Protein AF-A0A317K8D9-F1 (afdb_monomer)

pLDDT: mean 89.23, std 6.24, range [64.38, 95.19]

Organism: NCBI:txid1450148

Sequence (39 aa):
MLYNLIRSRRLRSVKIGDRRLIPVTALRSFLASLEEDAA

Mean predicted aligned error: 3.67 Å

Structure (mmCIF, N/CA/C/O backbone):
data_AF-A0A317K8D9-F1
#
_entry.id   AF-A0A317K8D9-F1
#
loop_
_atom_site.group_PDB
_atom_site.id
_atom_site.type_symbol
_atom_site.label_atom_id
_atom_site.label_alt_id
_atom_site.label_comp_id
_atom_site.label_asym_id
_atom_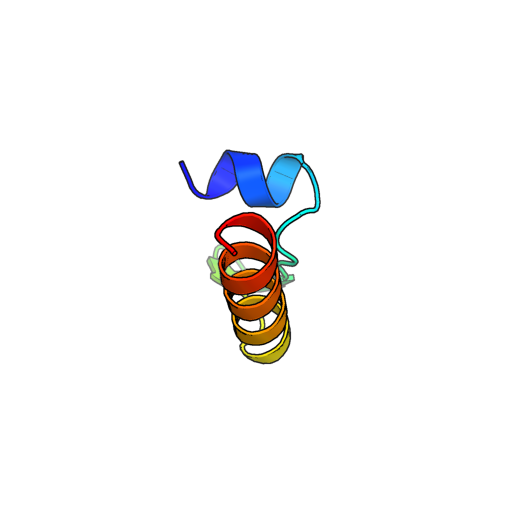site.label_entity_id
_atom_site.label_seq_id
_atom_site.pdbx_PDB_ins_code
_atom_site.Cartn_x
_atom_site.Cartn_y
_atom_site.Cartn_z
_atom_site.occupancy
_atom_site.B_iso_or_equiv
_atom_site.auth_seq_id
_atom_site.auth_comp_id
_atom_site.auth_asym_id
_atom_site.auth_atom_id
_atom_site.pdbx_PDB_model_num
ATOM 1 N N . MET A 1 1 ? 15.911 0.188 2.327 1.00 69.38 1 MET A N 1
ATOM 2 C CA . MET A 1 1 ? 15.078 -0.066 3.530 1.00 69.38 1 MET A CA 1
ATOM 3 C C . MET A 1 1 ? 13.724 0.626 3.373 1.00 69.38 1 MET A C 1
ATOM 5 O O . MET A 1 1 ? 13.691 1.731 2.843 1.00 69.38 1 MET A O 1
ATOM 9 N N . LEU A 1 2 ? 12.626 -0.008 3.802 1.00 80.94 2 LEU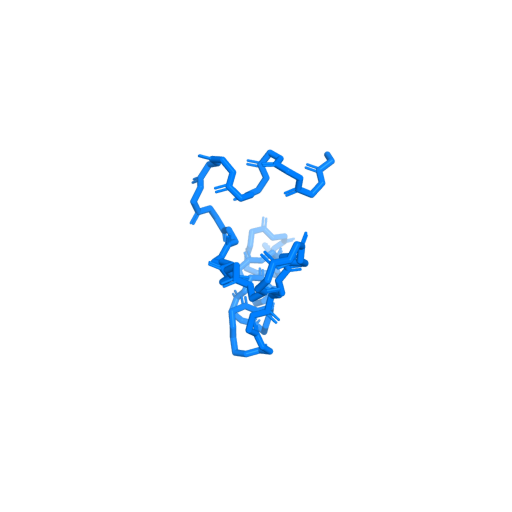 A N 1
ATOM 10 C CA . LEU A 1 2 ? 11.221 0.400 3.575 1.00 80.94 2 LEU A CA 1
ATOM 11 C C . LEU A 1 2 ? 10.920 1.881 3.883 1.00 80.94 2 LEU A C 1
ATOM 13 O 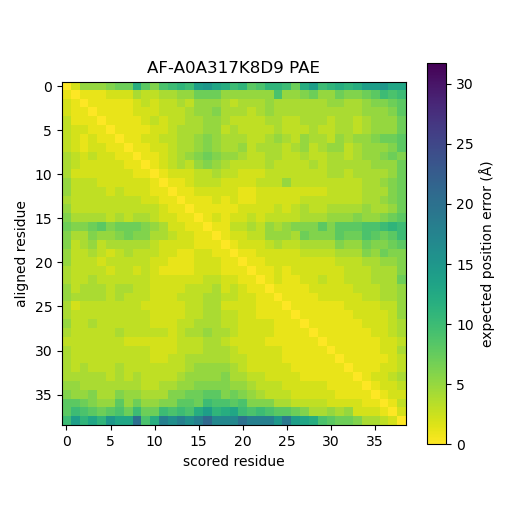O . LEU A 1 2 ? 10.164 2.536 3.168 1.00 80.94 2 LEU A O 1
ATOM 17 N N . TYR A 1 3 ? 11.566 2.444 4.903 1.00 84.62 3 TYR A N 1
ATOM 18 C CA . TYR A 1 3 ? 11.421 3.856 5.263 1.00 84.62 3 TYR A CA 1
ATOM 19 C C . TYR A 1 3 ? 11.866 4.824 4.158 1.00 84.62 3 TYR A C 1
ATOM 21 O O . TYR A 1 3 ? 11.261 5.885 4.014 1.00 84.62 3 TYR A O 1
ATOM 29 N N . ASN A 1 4 ? 12.850 4.456 3.329 1.00 88.88 4 ASN A N 1
ATOM 30 C CA . ASN A 1 4 ? 13.276 5.279 2.192 1.00 88.88 4 ASN A CA 1
ATOM 31 C C . ASN A 1 4 ? 12.187 5.348 1.116 1.00 88.88 4 ASN A C 1
ATOM 33 O O . ASN A 1 4 ? 11.998 6.400 0.512 1.00 88.88 4 ASN A O 1
ATOM 37 N N . LEU A 1 5 ? 11.426 4.268 0.912 1.00 87.44 5 LEU A N 1
ATOM 38 C CA . LEU A 1 5 ? 10.285 4.241 -0.014 1.00 87.44 5 LEU A CA 1
ATOM 39 C C . LEU A 1 5 ? 9.142 5.133 0.484 1.00 87.44 5 LEU A C 1
ATOM 41 O O . LEU A 1 5 ? 8.506 5.838 -0.295 1.00 87.44 5 LEU A O 1
ATOM 45 N N . ILE A 1 6 ? 8.926 5.164 1.799 1.00 86.50 6 ILE A N 1
ATOM 46 C CA . ILE A 1 6 ? 7.946 6.059 2.422 1.00 86.50 6 ILE A CA 1
ATOM 47 C C . ILE A 1 6 ? 8.409 7.519 2.315 1.00 86.50 6 ILE A C 1
ATOM 49 O O . ILE A 1 6 ? 7.628 8.395 1.947 1.00 86.50 6 ILE A O 1
ATOM 53 N N . ARG A 1 7 ? 9.690 7.796 2.596 1.00 86.44 7 ARG A N 1
ATOM 54 C CA . ARG A 1 7 ? 10.260 9.153 2.558 1.00 86.44 7 ARG A CA 1
ATOM 55 C C . ARG A 1 7 ? 10.335 9.725 1.142 1.00 86.44 7 ARG A C 1
ATOM 57 O O . ARG A 1 7 ? 10.077 10.908 0.963 1.00 86.44 7 ARG A O 1
ATOM 64 N N . SER A 1 8 ? 10.613 8.885 0.148 1.00 89.88 8 SER A N 1
ATOM 65 C CA . SER A 1 8 ? 10.571 9.244 -1.278 1.00 89.88 8 SER A CA 1
ATOM 66 C C . SER A 1 8 ? 9.151 9.319 -1.849 1.00 89.88 8 SER A C 1
ATOM 68 O O . SER A 1 8 ? 8.991 9.549 -3.041 1.00 89.88 8 SER A O 1
ATOM 70 N N . ARG A 1 9 ? 8.114 9.116 -1.021 1.00 84.69 9 ARG A N 1
ATOM 71 C CA . ARG A 1 9 ? 6.699 9.061 -1.426 1.00 84.69 9 ARG A CA 1
ATOM 72 C C . ARG A 1 9 ? 6.375 7.979 -2.469 1.00 84.69 9 ARG A C 1
ATOM 74 O O . ARG A 1 9 ? 5.251 7.950 -2.959 1.00 84.69 9 ARG A O 1
ATOM 81 N N . ARG A 1 10 ? 7.300 7.048 -2.742 1.00 86.81 10 ARG A N 1
ATOM 82 C CA . ARG A 1 10 ? 7.074 5.885 -3.619 1.00 86.81 10 ARG A CA 1
ATOM 83 C C . ARG A 1 10 ? 6.140 4.848 -2.994 1.00 86.81 10 ARG A C 1
ATOM 85 O O . ARG A 1 10 ? 5.494 4.104 -3.719 1.00 86.81 10 ARG A O 1
ATOM 92 N N . LEU A 1 11 ? 6.029 4.812 -1.662 1.00 91.00 11 LEU A N 1
ATOM 93 C CA . LEU A 1 11 ? 5.100 3.932 -0.953 1.00 91.00 11 LEU A CA 1
ATOM 94 C C . LEU A 1 11 ? 4.236 4.715 0.038 1.00 91.00 11 LEU A C 1
ATOM 96 O O . LEU A 1 11 ? 4.724 5.264 1.031 1.00 91.00 11 LEU A O 1
ATOM 100 N N . ARG A 1 12 ? 2.924 4.744 -0.218 1.00 90.19 12 ARG A N 1
ATOM 101 C CA . ARG A 1 12 ? 1.956 5.392 0.677 1.00 90.19 12 ARG A CA 1
ATOM 102 C C . ARG A 1 12 ? 1.843 4.628 1.990 1.00 90.19 12 ARG A C 1
ATOM 104 O O . ARG A 1 12 ? 1.906 3.403 2.025 1.00 90.19 12 ARG A O 1
ATOM 111 N N . SER A 1 13 ? 1.629 5.362 3.074 1.00 92.56 13 SER A N 1
ATOM 112 C CA . SER A 1 13 ? 1.429 4.785 4.401 1.00 92.56 13 SER A CA 1
ATOM 113 C C . SER A 1 13 ? 0.496 5.643 5.245 1.00 92.56 13 SER A C 1
ATOM 115 O O . SER A 1 13 ? 0.410 6.854 5.048 1.00 92.56 13 SER A O 1
ATOM 117 N N . VAL A 1 14 ? -0.176 5.010 6.202 1.00 92.56 14 VAL A N 1
ATOM 118 C CA . VAL A 1 14 ? -1.097 5.645 7.150 1.00 92.56 14 VAL A CA 1
ATOM 119 C C . VAL A 1 14 ? -0.611 5.342 8.563 1.00 92.56 14 VAL A C 1
ATOM 121 O O . VAL A 1 14 ? -0.207 4.2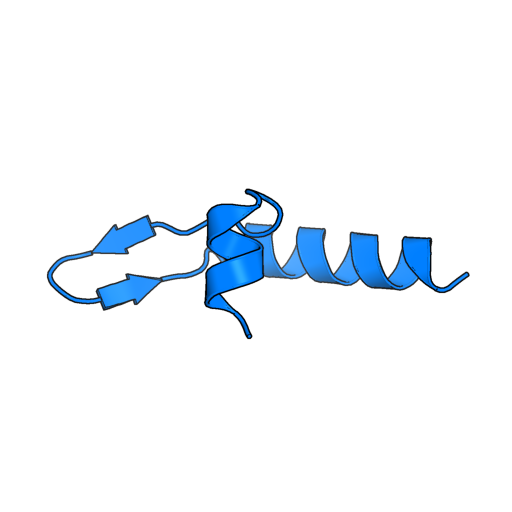17 8.854 1.00 92.56 14 VAL A O 1
ATOM 124 N N . LYS A 1 15 ? -0.605 6.343 9.445 1.00 93.62 15 LYS A N 1
ATOM 125 C CA . LYS A 1 15 ? -0.281 6.147 10.863 1.00 93.62 15 LYS A CA 1
ATOM 126 C C . LYS A 1 15 ? -1.577 5.884 11.633 1.00 93.62 15 LYS A C 1
ATOM 128 O O . LYS A 1 15 ? -2.489 6.697 11.553 1.00 93.62 15 LYS A O 1
ATOM 133 N N . ILE A 1 16 ? -1.645 4.769 12.358 1.00 95.06 16 ILE A N 1
ATOM 134 C CA . ILE A 1 16 ? -2.763 4.407 13.237 1.00 95.06 16 ILE A CA 1
ATOM 135 C C . ILE A 1 16 ? -2.191 4.103 14.622 1.00 95.06 16 ILE A C 1
ATOM 137 O O . ILE A 1 16 ? -1.472 3.118 14.804 1.00 95.06 16 ILE A O 1
ATOM 141 N N . GLY A 1 17 ? -2.485 4.976 15.588 1.00 95.19 17 GLY A N 1
ATOM 142 C CA . GLY A 1 17 ? -1.846 4.948 16.903 1.00 95.19 17 GLY A CA 1
ATOM 143 C C . GLY A 1 17 ? -0.326 5.049 16.767 1.00 95.19 17 GLY A C 1
ATOM 144 O O . GLY A 1 17 ? 0.191 5.951 16.102 1.00 95.19 17 GLY A O 1
ATOM 145 N N . ASP A 1 18 ? 0.383 4.088 17.351 1.00 94.12 18 ASP A N 1
ATOM 146 C CA . ASP A 1 18 ? 1.843 4.003 17.255 1.00 94.12 18 ASP A CA 1
ATOM 147 C C . ASP A 1 18 ? 2.340 3.207 16.032 1.00 94.12 18 ASP A C 1
ATOM 149 O O . ASP A 1 18 ? 3.528 3.162 15.724 1.00 94.12 18 ASP A O 1
ATOM 153 N N . ARG A 1 19 ? 1.433 2.588 15.267 1.00 93.12 19 ARG A N 1
ATOM 154 C CA . ARG A 1 19 ? 1.799 1.743 14.123 1.00 93.12 19 ARG A CA 1
ATOM 155 C C . ARG A 1 19 ? 1.679 2.501 12.806 1.00 93.12 19 ARG A C 1
ATOM 157 O O . ARG A 1 19 ? 0.781 3.318 12.605 1.00 93.12 19 ARG A O 1
ATOM 164 N N . ARG A 1 20 ? 2.569 2.189 11.861 1.00 92.25 20 ARG A N 1
ATOM 165 C CA . ARG A 1 20 ? 2.469 2.635 10.465 1.00 92.25 20 ARG A CA 1
ATOM 166 C C . ARG A 1 20 ? 2.030 1.467 9.596 1.00 92.25 20 ARG A C 1
ATOM 168 O O . ARG A 1 20 ? 2.717 0.455 9.535 1.00 92.25 20 ARG A O 1
ATOM 175 N N . LEU A 1 21 ? 0.899 1.626 8.925 1.00 93.38 21 LEU A N 1
ATOM 176 C CA . LEU A 1 21 ? 0.320 0.625 8.042 1.00 93.38 21 LEU A CA 1
ATOM 177 C C . LEU A 1 21 ? 0.509 1.036 6.583 1.00 93.38 21 LEU A C 1
ATOM 179 O O . LEU A 1 21 ? 0.461 2.222 6.243 1.00 93.38 21 LEU A O 1
ATOM 183 N N . ILE A 1 22 ? 0.706 0.047 5.719 1.00 92.88 22 ILE A N 1
ATOM 184 C CA . ILE A 1 22 ? 0.740 0.229 4.269 1.00 92.88 22 ILE A CA 1
ATOM 185 C C . ILE A 1 22 ? -0.620 -0.207 3.713 1.00 92.88 22 ILE A C 1
ATOM 187 O O . ILE A 1 22 ? -1.007 -1.357 3.926 1.00 92.88 22 ILE A O 1
ATOM 191 N N . PRO A 1 23 ? -1.363 0.667 3.011 1.00 93.56 23 PRO A N 1
ATOM 192 C CA . PRO A 1 23 ? -2.587 0.257 2.337 1.00 93.56 23 PRO A CA 1
ATOM 193 C C . PRO A 1 23 ? -2.296 -0.836 1.305 1.00 93.56 23 PRO A C 1
ATOM 195 O O . PRO A 1 23 ? -1.381 -0.692 0.495 1.00 93.56 23 PRO A O 1
ATOM 198 N N . VAL A 1 24 ? -3.107 -1.896 1.279 1.00 94.06 24 VAL A N 1
ATOM 199 C CA . VAL A 1 24 ? -2.927 -3.024 0.342 1.00 94.06 24 VAL A CA 1
ATOM 200 C C . VAL A 1 24 ? -2.928 -2.553 -1.115 1.00 94.06 24 VAL A C 1
ATOM 202 O O . VAL A 1 24 ? -2.123 -3.011 -1.920 1.00 94.06 24 VAL A O 1
ATOM 205 N N . THR A 1 25 ? -3.781 -1.586 -1.452 1.00 93.00 25 THR A N 1
ATOM 206 C CA . THR A 1 25 ? -3.825 -0.979 -2.790 1.00 93.00 25 THR A CA 1
ATOM 207 C C . THR A 1 25 ? -2.518 -0.275 -3.150 1.00 93.00 25 THR A C 1
ATOM 209 O O . THR A 1 25 ? -2.047 -0.407 -4.272 1.00 93.00 25 THR A O 1
ATOM 212 N N . ALA A 1 26 ? -1.890 0.422 -2.199 1.00 91.81 26 ALA A N 1
ATOM 213 C CA . ALA A 1 26 ? -0.602 1.074 -2.415 1.00 91.81 26 ALA A CA 1
ATOM 214 C C . ALA A 1 26 ? 0.533 0.062 -2.604 1.00 91.81 26 ALA A C 1
ATOM 216 O O . ALA A 1 26 ? 1.419 0.302 -3.417 1.00 91.81 26 ALA A O 1
ATOM 217 N N . LEU A 1 27 ? 0.486 -1.067 -1.890 1.00 91.44 27 LEU A N 1
ATOM 218 C CA . LEU A 1 27 ? 1.447 -2.150 -2.076 1.00 91.44 27 LEU A CA 1
ATOM 219 C C . LEU A 1 27 ? 1.334 -2.757 -3.481 1.00 91.44 27 LEU A C 1
ATOM 221 O O . LEU A 1 27 ? 2.350 -2.920 -4.146 1.00 91.44 27 LEU A O 1
ATOM 225 N N . ARG A 1 28 ? 0.109 -3.029 -3.954 1.00 92.06 28 ARG A N 1
ATOM 226 C CA . ARG A 1 28 ? -0.126 -3.550 -5.311 1.00 92.06 28 ARG A CA 1
ATOM 227 C C . ARG A 1 28 ? 0.400 -2.606 -6.390 1.00 92.06 28 ARG A C 1
ATOM 229 O O . ARG A 1 28 ? 1.138 -3.050 -7.257 1.00 92.06 28 ARG A O 1
ATOM 236 N N . SER A 1 29 ? 0.073 -1.314 -6.309 1.00 90.69 29 SER A N 1
ATOM 237 C CA . SER A 1 29 ? 0.579 -0.319 -7.267 1.00 90.69 29 SER A CA 1
ATOM 238 C C . SER A 1 29 ? 2.103 -0.217 -7.253 1.00 90.69 29 SER A C 1
ATOM 240 O O . SER A 1 29 ? 2.714 -0.046 -8.299 1.00 90.69 29 SER A O 1
ATOM 242 N N . PHE A 1 30 ? 2.722 -0.324 -6.075 1.00 90.94 30 PHE A N 1
ATOM 243 C CA . PHE A 1 30 ? 4.175 -0.280 -5.961 1.00 90.94 30 PHE A CA 1
ATOM 244 C C . PHE A 1 30 ? 4.842 -1.497 -6.611 1.00 90.94 30 PHE A C 1
ATOM 246 O O . PHE A 1 30 ? 5.824 -1.326 -7.320 1.00 90.94 30 PHE A O 1
ATOM 253 N N . LEU A 1 31 ? 4.303 -2.703 -6.410 1.00 91.69 31 LEU A N 1
ATOM 254 C CA . LEU A 1 31 ? 4.829 -3.914 -7.047 1.00 91.69 31 LEU A CA 1
ATOM 255 C C . LEU A 1 31 ? 4.699 -3.860 -8.5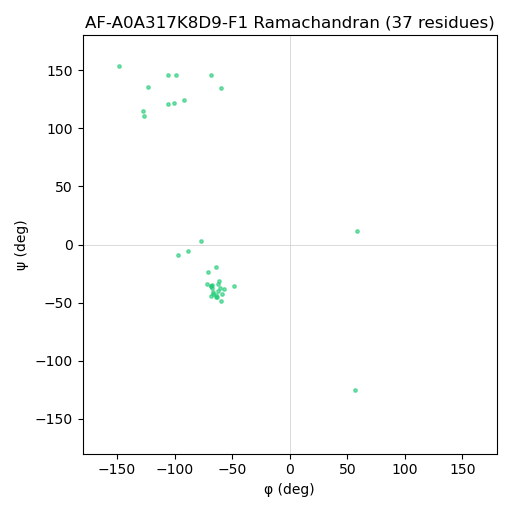73 1.00 91.69 31 LEU A C 1
ATOM 257 O O . LEU A 1 31 ? 5.675 -4.144 -9.252 1.00 91.69 31 LEU A O 1
ATOM 261 N N . ALA A 1 32 ? 3.556 -3.407 -9.095 1.00 92.69 32 ALA A N 1
ATOM 262 C CA . ALA A 1 32 ? 3.373 -3.230 -10.537 1.00 92.69 32 ALA A CA 1
ATOM 263 C C . ALA A 1 32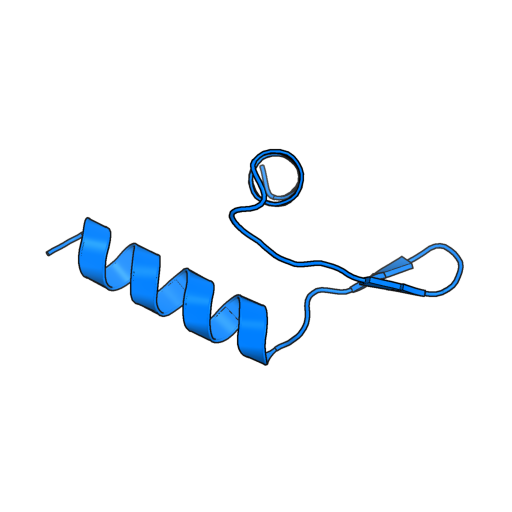 ? 4.399 -2.247 -11.135 1.00 92.69 32 ALA A C 1
ATOM 265 O O . ALA A 1 32 ? 5.016 -2.542 -12.149 1.00 92.69 32 ALA A O 1
ATOM 266 N N . SER A 1 33 ? 4.664 -1.122 -10.458 1.00 89.56 33 SER A N 1
ATOM 267 C CA . SER A 1 33 ? 5.717 -0.183 -10.881 1.00 89.56 33 SER A CA 1
ATOM 268 C C . SER A 1 33 ? 7.114 -0.810 -10.866 1.00 89.56 33 SER A C 1
ATOM 270 O O . SER A 1 33 ? 7.940 -0.438 -11.689 1.00 89.56 33 SER A O 1
ATOM 272 N N . LEU A 1 34 ? 7.405 -1.725 -9.936 1.00 90.62 34 LEU A N 1
ATOM 273 C CA . LEU A 1 34 ? 8.690 -2.430 -9.926 1.00 90.62 34 LEU A CA 1
ATOM 274 C C . LEU A 1 34 ? 8.803 -3.448 -11.063 1.00 90.62 34 LEU A C 1
ATOM 276 O O . LEU A 1 34 ? 9.901 -3.657 -11.563 1.00 90.62 34 LEU A O 1
ATOM 280 N N . GLU A 1 35 ? 7.696 -4.090 -11.440 1.00 92.19 35 GLU A N 1
ATOM 281 C CA . GLU A 1 35 ? 7.642 -4.990 -12.595 1.00 92.19 35 GLU A CA 1
ATOM 282 C C . GLU A 1 35 ? 7.842 -4.216 -13.906 1.00 92.19 35 GLU A C 1
ATOM 284 O O . GLU A 1 35 ? 8.602 -4.667 -14.755 1.00 92.19 35 GLU A O 1
ATOM 289 N N . GLU A 1 36 ? 7.237 -3.030 -14.041 1.00 91.44 36 GLU A N 1
ATOM 290 C CA . GLU A 1 36 ? 7.448 -2.125 -15.183 1.00 91.44 36 GLU A CA 1
ATOM 291 C C . GLU A 1 36 ? 8.896 -1.619 -15.272 1.00 91.44 36 GLU A C 1
ATOM 293 O O . GLU A 1 36 ? 9.478 -1.648 -16.350 1.00 91.44 36 GLU A O 1
ATOM 298 N N . ASP A 1 37 ? 9.501 -1.202 -14.152 1.00 86.25 37 ASP A N 1
ATOM 299 C CA . ASP A 1 37 ? 10.901 -0.741 -14.107 1.00 86.25 37 ASP A CA 1
ATOM 300 C C . ASP A 1 37 ? 11.910 -1.864 -14.458 1.00 86.25 37 ASP A C 1
ATOM 302 O O . ASP A 1 37 ? 13.075 -1.582 -14.747 1.00 86.25 37 ASP A O 1
ATOM 306 N N . ALA A 1 38 ? 11.500 -3.134 -14.361 1.00 82.00 38 ALA A N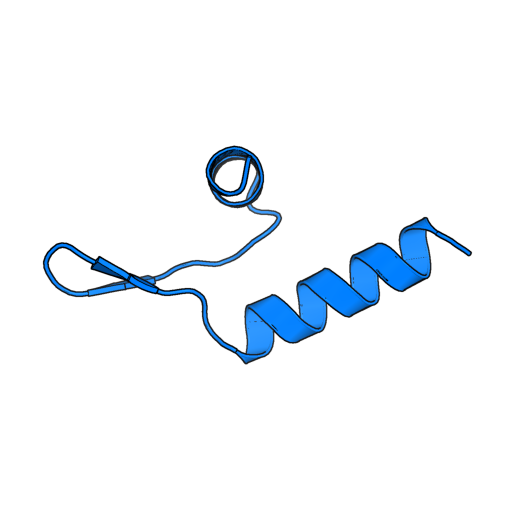 1
ATOM 307 C CA . ALA A 1 38 ? 12.351 -4.305 -14.575 1.00 82.00 38 ALA A CA 1
ATOM 308 C C . ALA A 1 38 ? 12.250 -4.914 -15.988 1.00 82.00 38 ALA A C 1
ATOM 310 O O . ALA A 1 38 ? 13.030 -5.823 -16.291 1.00 82.00 38 ALA A O 1
ATOM 311 N N . ALA A 1 39 ? 11.300 -4.456 -16.811 1.00 64.38 39 ALA A N 1
ATOM 312 C CA . ALA A 1 39 ? 11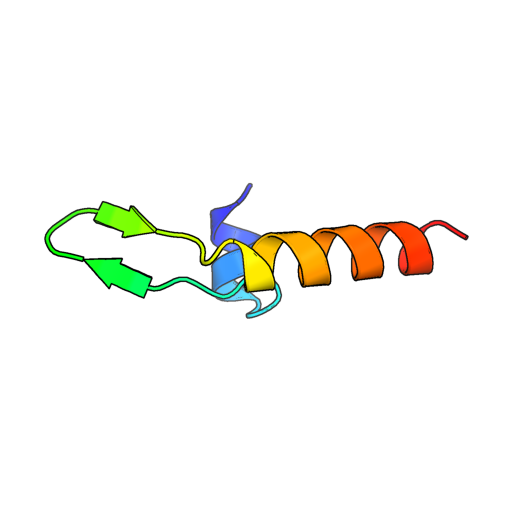.073 -4.901 -18.189 1.00 64.38 39 ALA A CA 1
ATOM 313 C C . ALA A 1 39 ? 11.879 -4.072 -19.203 1.00 64.38 39 ALA A C 1
ATOM 315 O O . ALA A 1 39 ? 12.354 -4.679 -20.191 1.00 64.38 39 ALA A O 1
#

Solvent-accessible surface area (backbone atoms only — not comparable to full-atom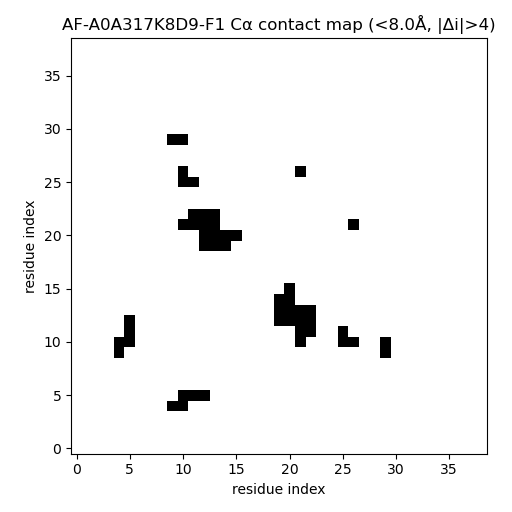 values): 2434 Å² total; per-residue (Å²): 112,74,67,56,37,42,74,69,62,68,35,58,69,48,76,57,88,95,45,77,45,65,49,68,69,44,52,52,56,42,52,52,52,52,54,61,76,70,110

Foldseek 3Di:
DVVVCVVVVVFDWDDDPPDIGGPPVSVVVSVVVVVVVVD

Radius of gyration: 11.03 Å; Cα contacts (8 Å, |Δi|>4): 25; chains: 1; bounding box: 19×14×35 Å

Secondary structure (DSSP, 8-state):
-HHHHHHTTSS--EEETTEEE--HHHHHHHHHHHHHHT-